Protein AF-A0A838G919-F1 (afdb_monomer)

pLDDT: mean 85.98, std 12.36, range [34.25, 96.44]

Foldseek 3Di:
DVCVLPDPVVVVCCVPPVVVHDDDDFDQDPQQVCLLVVNQDDDVLLVSCCVRCVVCVVVVAQEAEDPDPRCVSNLVVSCVNSDPRYYYDYCPVVVVVVVVVVCVVVVNDDDPPDDDDDAAEDQDDCVSVQVSVCSSVVHRYDYDYDHPVVVVVVPDD

Radius of gyration: 18.67 Å; Cα contacts (8 Å, |Δi|>4): 132; chains: 1; bounding box: 46×38×48 Å

Nearest PDB structures (foldseek):
  2gzm-assembly1_A  TM=9.037E-01  e=8.135E-08  Bacillus anthracis
  3ist-assembly1_A  TM=8.920E-01  e=3.962E-07  Listeria monocytogenes EGD-e
  1zuw-assembly1_A  TM=8.559E-01  e=1.496E-07  Bacillus subtilis
  2jfq-assembly1_B  TM=8.545E-01  e=9.875E-07  Staphylococcus aureus
  5hj7-assembly1_A  TM=8.703E-01  e=3.140E-06  Mycobacterium tuberculosis H37Rv

Structure (mmCIF, N/CA/C/O backbone):
data_AF-A0A838G919-F1
#
_entry.id   AF-A0A838G919-F1
#
loop_
_atom_site.group_PDB
_atom_site.id
_atom_site.type_symbol
_atom_site.label_atom_id
_atom_site.label_alt_id
_atom_site.label_comp_id
_atom_site.label_asym_id
_atom_site.label_entity_id
_atom_site.label_seq_id
_atom_site.pdbx_PDB_ins_code
_atom_site.Cartn_x
_atom_site.Cartn_y
_atom_site.Cartn_z
_atom_site.occupancy
_atom_site.B_iso_or_equiv
_atom_site.auth_seq_id
_atom_site.auth_comp_id
_atom_site.auth_asym_id
_atom_site.auth_atom_id
_atom_site.pdbx_PDB_model_num
ATOM 1 N N . THR A 1 1 ? -5.298 8.072 -2.317 1.00 63.34 1 THR A N 1
ATOM 2 C CA . THR A 1 1 ? -5.047 9.463 -2.754 1.00 63.34 1 THR A CA 1
ATOM 3 C C . THR A 1 1 ? -6.364 10.226 -2.867 1.00 63.34 1 THR A C 1
ATOM 5 O O . THR A 1 1 ? -7.391 9.589 -3.112 1.00 63.34 1 THR A O 1
ATOM 8 N N . PRO A 1 2 ? -6.364 11.567 -2.726 1.00 64.62 2 PRO A N 1
ATOM 9 C CA . PRO A 1 2 ? -7.575 12.393 -2.831 1.00 64.62 2 PRO A CA 1
ATOM 10 C C . PRO A 1 2 ? -8.356 12.190 -4.140 1.00 64.62 2 PRO A C 1
ATOM 12 O O . PRO A 1 2 ? -9.580 12.112 -4.131 1.00 64.62 2 PRO A O 1
ATOM 15 N N . ARG A 1 3 ? -7.645 12.004 -5.262 1.00 67.12 3 ARG A N 1
ATOM 16 C CA . ARG A 1 3 ? -8.243 11.765 -6.587 1.00 67.12 3 ARG A CA 1
ATOM 17 C C . ARG A 1 3 ? -9.054 10.465 -6.659 1.00 67.12 3 ARG A C 1
ATOM 19 O O . ARG A 1 3 ? -10.102 10.449 -7.290 1.00 67.12 3 ARG A O 1
ATOM 26 N N . THR A 1 4 ? -8.588 9.388 -6.023 1.00 68.12 4 THR A N 1
ATOM 27 C CA . THR A 1 4 ? -9.307 8.101 -6.009 1.00 68.12 4 THR A CA 1
ATOM 28 C C . THR A 1 4 ? -10.572 8.178 -5.161 1.00 68.12 4 THR A C 1
ATOM 30 O O . THR A 1 4 ? -11.614 7.693 -5.589 1.00 68.12 4 THR A O 1
ATOM 33 N N . VAL A 1 5 ? -10.497 8.819 -3.990 1.00 67.12 5 VAL A N 1
ATOM 34 C CA . VAL A 1 5 ? -11.638 8.958 -3.068 1.00 67.12 5 VAL A CA 1
ATOM 35 C C . VAL A 1 5 ? -12.739 9.836 -3.666 1.00 67.12 5 VAL A C 1
ATOM 37 O O . VAL A 1 5 ? -13.915 9.508 -3.558 1.00 67.12 5 VAL A O 1
ATOM 40 N N . ALA A 1 6 ? -12.366 10.911 -4.361 1.00 68.19 6 ALA A N 1
ATOM 41 C CA . ALA A 1 6 ? -13.318 11.787 -5.041 1.00 68.19 6 ALA A CA 1
ATOM 42 C C . ALA A 1 6 ? -13.864 11.210 -6.368 1.00 68.19 6 ALA A C 1
ATOM 44 O O . ALA A 1 6 ? -14.779 11.784 -6.961 1.00 68.19 6 ALA A O 1
ATOM 45 N N . GLY A 1 7 ? -13.298 10.103 -6.862 1.00 76.69 7 GLY A N 1
ATOM 46 C CA . GLY A 1 7 ? -13.563 9.586 -8.201 1.00 76.69 7 GLY A CA 1
ATOM 47 C C . GLY A 1 7 ? -14.923 8.901 -8.347 1.00 76.69 7 GLY A C 1
ATOM 48 O O . GLY A 1 7 ? -15.302 8.051 -7.542 1.00 76.69 7 GLY A O 1
ATOM 49 N N . GLU A 1 8 ? -15.623 9.193 -9.446 1.00 76.00 8 GLU A N 1
ATOM 50 C CA . GLU A 1 8 ? -16.926 8.590 -9.779 1.00 76.00 8 GLU A CA 1
ATOM 51 C C . GLU A 1 8 ? -16.876 7.062 -9.862 1.00 76.00 8 GLU A C 1
ATOM 53 O O . GLU A 1 8 ? -17.815 6.382 -9.463 1.00 76.00 8 GLU A O 1
ATOM 58 N N . ARG A 1 9 ? -15.744 6.507 -10.308 1.00 79.56 9 ARG A N 1
ATOM 59 C CA . ARG A 1 9 ? -15.545 5.058 -10.413 1.00 79.56 9 ARG A CA 1
ATOM 60 C C . ARG A 1 9 ? -15.615 4.347 -9.061 1.00 79.56 9 ARG A C 1
ATOM 62 O O . ARG A 1 9 ? -16.176 3.260 -8.991 1.00 79.56 9 ARG A O 1
ATOM 69 N N . LEU A 1 10 ? -15.027 4.926 -8.011 1.00 81.31 10 LEU A N 1
ATOM 70 C CA . LEU A 1 10 ? -15.078 4.325 -6.676 1.00 81.31 10 LEU A CA 1
ATOM 71 C C . LEU A 1 10 ? -16.504 4.383 -6.129 1.00 81.31 10 LEU A C 1
ATOM 73 O O . LEU A 1 10 ? -16.996 3.387 -5.610 1.00 81.31 10 LEU A O 1
ATOM 77 N N . ARG A 1 11 ? -17.172 5.526 -6.306 1.00 81.69 11 ARG A N 1
ATOM 78 C CA . ARG A 1 11 ? -18.565 5.707 -5.894 1.00 81.69 11 ARG A CA 1
ATOM 79 C C . ARG A 1 11 ? -19.482 4.680 -6.553 1.00 81.69 11 ARG A C 1
ATOM 81 O O . ARG A 1 11 ? -20.186 3.970 -5.849 1.00 81.69 11 ARG A O 1
ATOM 88 N N . TRP A 1 12 ? -19.372 4.521 -7.871 1.00 84.88 12 TRP A N 1
ATOM 89 C CA . TRP A 1 12 ? -20.135 3.526 -8.621 1.00 84.88 12 TRP A CA 1
ATOM 90 C C . TRP A 1 12 ? -19.891 2.094 -8.120 1.00 84.88 12 TRP A C 1
ATOM 92 O O . TRP A 1 12 ? -20.837 1.326 -7.975 1.00 84.88 12 TRP A O 1
ATOM 102 N N . LEU A 1 13 ? -18.640 1.727 -7.810 1.00 86.88 13 LEU A N 1
ATOM 103 C CA . LEU A 1 13 ? -18.324 0.402 -7.257 1.00 86.88 13 LEU A CA 1
ATOM 104 C C . LEU A 1 13 ? -18.980 0.174 -5.891 1.00 86.88 13 LEU A C 1
ATOM 106 O O . LEU A 1 13 ? -19.491 -0.916 -5.647 1.00 86.88 13 LEU A O 1
ATOM 110 N N . ILE A 1 14 ? -18.969 1.187 -5.021 1.00 87.06 14 ILE A N 1
ATOM 111 C CA . ILE A 1 14 ? -19.621 1.124 -3.707 1.00 87.06 14 ILE A CA 1
ATOM 112 C C . ILE A 1 14 ? -21.133 0.963 -3.895 1.00 87.06 14 ILE A C 1
ATOM 114 O O . ILE A 1 14 ? -21.712 0.020 -3.370 1.00 87.06 14 ILE A O 1
ATOM 118 N N . GLU A 1 15 ? -21.757 1.814 -4.707 1.00 87.12 15 GLU A N 1
ATOM 119 C CA . GLU A 1 15 ? -23.201 1.768 -4.976 1.00 87.12 15 GLU A CA 1
ATOM 120 C C . GLU A 1 15 ? -23.645 0.439 -5.606 1.00 87.12 15 GLU A C 1
ATOM 122 O O . GLU A 1 15 ? -24.733 -0.048 -5.319 1.00 87.12 15 GLU A O 1
ATOM 127 N N . THR A 1 16 ? -22.802 -0.170 -6.443 1.00 88.94 16 THR A N 1
ATOM 128 C CA . THR A 1 16 ? -23.145 -1.406 -7.165 1.00 88.94 16 THR A CA 1
ATOM 129 C C . THR A 1 16 ? -22.923 -2.670 -6.330 1.00 88.94 16 THR A C 1
ATOM 131 O O . THR A 1 16 ? -23.595 -3.676 -6.557 1.00 88.94 16 THR A O 1
ATOM 134 N N . HIS A 1 17 ? -21.961 -2.665 -5.400 1.00 88.94 17 HIS A N 1
ATOM 135 C CA . HIS A 1 17 ? -21.475 -3.900 -4.768 1.00 88.94 17 HIS A CA 1
ATOM 136 C C . HIS A 1 17 ? -21.452 -3.896 -3.237 1.00 88.94 17 HIS A C 1
ATOM 138 O O . HIS A 1 17 ? -21.203 -4.951 -2.656 1.00 88.94 17 HIS A O 1
ATOM 144 N N . ALA A 1 18 ? -21.690 -2.762 -2.576 1.00 87.56 18 ALA A N 1
ATOM 145 C CA . ALA A 1 18 ? -21.608 -2.642 -1.120 1.00 87.56 18 ALA A CA 1
ATOM 146 C C . ALA A 1 18 ? -22.987 -2.654 -0.435 1.00 87.56 18 ALA A C 1
ATOM 148 O O . ALA A 1 18 ? -23.158 -2.026 0.607 1.00 87.56 18 ALA A O 1
ATOM 149 N N . ASP A 1 19 ? -23.980 -3.344 -1.009 1.00 89.44 19 ASP A N 1
ATOM 150 C CA . ASP A 1 19 ? -25.300 -3.447 -0.382 1.00 89.44 19 ASP A CA 1
ATOM 151 C C . ASP A 1 19 ? -25.192 -4.079 1.016 1.00 89.44 19 ASP A C 1
ATOM 153 O O . ASP A 1 19 ? -24.506 -5.084 1.215 1.00 89.44 19 ASP A O 1
ATOM 157 N N . GLY A 1 20 ? -25.815 -3.437 2.005 1.00 89.06 20 GLY A N 1
ATOM 158 C CA . GLY A 1 20 ? -25.687 -3.797 3.420 1.00 89.06 20 GLY A CA 1
ATOM 159 C C . GLY A 1 20 ? -24.324 -3.500 4.071 1.00 89.06 20 GLY A C 1
ATOM 160 O O . GLY A 1 20 ? -24.146 -3.831 5.243 1.00 89.06 20 GLY A O 1
ATOM 161 N N . ILE A 1 21 ? -23.372 -2.869 3.371 1.00 92.50 21 ILE A N 1
ATOM 162 C CA . ILE A 1 21 ? -22.028 -2.550 3.881 1.00 92.50 21 ILE A CA 1
ATOM 163 C C . ILE A 1 21 ? -21.858 -1.033 4.002 1.00 92.50 21 ILE A C 1
ATOM 165 O O . ILE A 1 21 ? -22.048 -0.278 3.048 1.00 92.50 21 ILE A O 1
ATOM 169 N N . LYS A 1 22 ? -21.427 -0.562 5.177 1.00 91.88 22 LYS A N 1
ATOM 170 C CA . LYS A 1 22 ? -21.094 0.851 5.384 1.00 91.88 22 LYS A CA 1
ATOM 171 C C . LYS A 1 22 ? -19.645 1.114 4.983 1.00 91.88 22 LYS A C 1
ATOM 173 O O . LYS A 1 22 ? -18.718 0.683 5.660 1.00 91.88 22 LYS A O 1
ATOM 178 N N . VAL A 1 23 ? -19.446 1.855 3.896 1.00 92.88 23 VAL A N 1
ATOM 179 C CA . VAL A 1 23 ? -18.103 2.176 3.398 1.00 92.88 23 VAL A CA 1
ATOM 180 C C . VAL A 1 23 ? -17.653 3.546 3.896 1.00 92.88 23 VAL A C 1
ATOM 182 O O . VAL A 1 23 ? -18.280 4.565 3.608 1.00 92.88 23 VAL A O 1
ATOM 185 N N . HIS A 1 24 ? -16.527 3.570 4.606 1.00 91.50 24 HIS A N 1
ATOM 186 C CA . HIS A 1 24 ? -15.824 4.788 4.993 1.00 91.50 24 HIS A CA 1
ATOM 187 C C . HIS A 1 24 ? -14.629 5.011 4.063 1.00 91.50 24 HIS A C 1
ATOM 189 O O . HIS A 1 24 ? -13.800 4.123 3.874 1.00 91.50 24 HIS A O 1
ATOM 195 N N . THR A 1 25 ? -14.528 6.200 3.469 1.00 89.62 25 THR A N 1
ATOM 196 C CA . THR A 1 25 ? -13.413 6.548 2.580 1.00 89.62 25 THR A CA 1
ATOM 197 C C . THR A 1 25 ? -12.530 7.608 3.213 1.00 89.62 25 THR A C 1
ATOM 199 O O . THR A 1 25 ? -13.019 8.678 3.575 1.00 89.62 25 THR A O 1
ATOM 202 N N . VAL A 1 26 ? -11.223 7.353 3.266 1.00 88.06 26 VAL A N 1
ATOM 203 C CA . VAL A 1 26 ? -10.229 8.306 3.765 1.00 88.06 26 VAL A CA 1
ATOM 204 C C . VAL A 1 26 ? -9.201 8.626 2.682 1.00 88.06 26 VAL A C 1
ATOM 206 O O . VAL A 1 26 ? -8.626 7.743 2.039 1.00 88.06 26 VAL A O 1
ATOM 209 N N . ALA A 1 27 ? -8.969 9.916 2.451 1.00 85.56 27 ALA A N 1
ATOM 210 C CA . ALA A 1 27 ? -7.890 10.368 1.590 1.00 85.56 27 ALA A CA 1
ATOM 211 C C . ALA A 1 27 ? -6.592 10.422 2.403 1.00 85.56 27 ALA A C 1
ATOM 213 O O . ALA A 1 27 ? -6.344 11.378 3.129 1.00 85.56 27 ALA A O 1
ATOM 214 N N . ALA A 1 28 ? -5.761 9.389 2.271 1.00 80.75 28 ALA A N 1
ATOM 215 C CA . ALA A 1 28 ? -4.441 9.362 2.887 1.00 80.75 28 ALA A CA 1
ATOM 216 C C . ALA A 1 28 ? -3.460 10.282 2.136 1.00 80.75 28 ALA A C 1
ATOM 218 O O . ALA A 1 28 ? -3.051 9.981 1.008 1.00 80.75 28 ALA A O 1
ATOM 219 N N . THR A 1 29 ? -3.110 11.401 2.768 1.00 80.94 29 THR A N 1
ATOM 220 C CA . THR A 1 29 ? -2.076 12.355 2.333 1.00 80.94 29 THR A CA 1
ATOM 221 C C . THR A 1 29 ? -0.805 12.111 3.153 1.00 80.94 29 THR A C 1
ATOM 223 O O . THR A 1 29 ? -0.914 11.790 4.333 1.00 80.94 29 THR A O 1
ATOM 226 N N . GLY A 1 30 ? 0.387 12.225 2.559 1.00 84.75 30 GLY A N 1
ATOM 227 C CA . GLY A 1 30 ? 1.669 12.078 3.267 1.00 84.75 30 GLY A CA 1
ATOM 228 C C . GLY A 1 30 ? 2.213 10.645 3.354 1.00 84.75 30 GLY A C 1
ATOM 229 O O . GLY A 1 30 ? 3.412 10.448 3.522 1.00 84.75 30 GLY A O 1
ATOM 230 N N . LEU A 1 31 ? 1.363 9.618 3.219 1.00 91.19 31 LEU A N 1
ATOM 231 C CA . LEU A 1 31 ? 1.815 8.219 3.293 1.00 91.19 31 LEU A CA 1
ATOM 232 C C . LEU A 1 31 ? 2.622 7.767 2.071 1.00 91.19 31 LEU A C 1
ATOM 234 O O . LEU A 1 31 ? 3.395 6.820 2.176 1.00 91.19 31 LEU A O 1
ATOM 238 N N . VAL A 1 32 ? 2.417 8.390 0.907 1.00 91.69 32 VAL A N 1
ATOM 239 C CA . VAL A 1 32 ? 3.149 8.017 -0.315 1.00 91.69 32 VAL A CA 1
ATOM 240 C C . VAL A 1 32 ? 4.606 8.432 -0.171 1.00 91.69 32 VAL A C 1
ATOM 242 O O . VAL A 1 32 ? 5.499 7.621 -0.375 1.00 91.69 32 VAL A O 1
ATOM 245 N N . GLU A 1 33 ? 4.822 9.655 0.295 1.00 92.25 33 GLU A N 1
ATOM 246 C CA . GLU A 1 33 ? 6.124 10.273 0.503 1.00 92.25 33 GLU A CA 1
ATOM 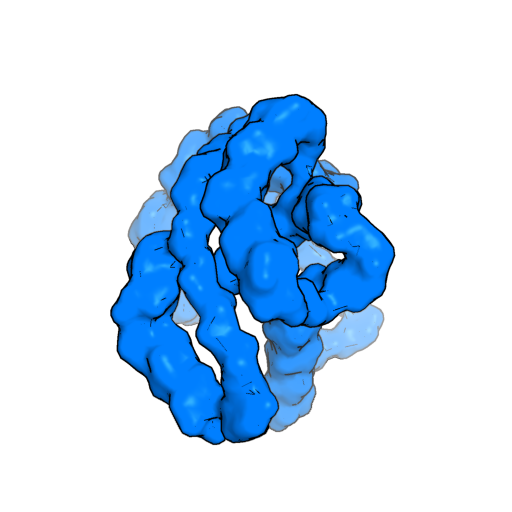247 C C . GLU A 1 33 ? 6.959 9.498 1.539 1.00 92.25 33 GLU A C 1
ATOM 249 O O . GLU A 1 33 ? 8.168 9.322 1.379 1.00 92.25 33 GLU A O 1
ATOM 254 N N . LEU A 1 34 ? 6.319 8.962 2.584 1.00 93.69 34 LEU A N 1
ATOM 255 C CA . LEU A 1 34 ? 6.982 8.077 3.549 1.00 93.69 34 LEU A CA 1
ATOM 256 C C . LEU A 1 34 ? 7.444 6.763 2.910 1.00 93.69 34 LEU A C 1
ATOM 258 O O . LEU A 1 34 ? 8.578 6.340 3.121 1.00 93.69 34 LEU A O 1
ATOM 262 N N . VAL A 1 35 ? 6.599 6.132 2.091 1.00 93.06 35 VAL A N 1
ATOM 263 C CA . VAL A 1 35 ? 6.962 4.886 1.398 1.00 93.06 35 VAL A CA 1
ATOM 264 C C . VAL A 1 35 ? 8.074 5.128 0.378 1.00 93.06 35 VAL A C 1
ATOM 266 O O . VAL A 1 35 ? 9.024 4.349 0.320 1.00 93.06 35 VAL A O 1
ATOM 269 N N . GLU A 1 36 ? 7.994 6.217 -0.384 1.00 89.94 36 GLU A N 1
ATOM 270 C CA . GLU A 1 36 ? 9.017 6.606 -1.362 1.00 89.94 36 GLU A CA 1
ATOM 271 C C . GLU A 1 36 ? 10.355 6.967 -0.699 1.00 89.94 36 GLU A C 1
ATOM 273 O O . GLU A 1 36 ? 11.406 6.736 -1.283 1.00 89.94 36 GLU A O 1
ATOM 278 N N . SER A 1 37 ? 10.345 7.452 0.546 1.00 90.00 37 SER A N 1
ATOM 279 C CA . SER A 1 37 ? 11.564 7.678 1.343 1.00 90.00 37 SER A CA 1
ATOM 280 C C . SER A 1 37 ? 12.033 6.446 2.130 1.00 90.00 37 SER A C 1
ATOM 282 O O . SER A 1 37 ? 13.022 6.515 2.859 1.00 90.00 37 SER A O 1
ATOM 284 N N . GLY A 1 38 ? 11.347 5.306 1.993 1.00 90.12 38 GLY A N 1
ATOM 285 C CA . GLY A 1 38 ? 11.679 4.059 2.689 1.00 90.12 38 GLY A CA 1
ATOM 286 C C . GLY A 1 38 ? 11.335 4.046 4.183 1.00 90.12 38 GLY A C 1
ATOM 287 O O . GLY A 1 38 ? 11.757 3.142 4.908 1.00 90.12 38 GLY A O 1
ATOM 288 N N . ILE A 1 39 ? 10.556 5.016 4.661 1.00 93.75 39 ILE A N 1
ATOM 289 C CA . ILE A 1 39 ? 10.105 5.110 6.051 1.00 93.75 39 ILE A CA 1
ATOM 290 C C . ILE A 1 39 ? 8.805 4.311 6.199 1.00 93.75 39 ILE A C 1
ATOM 292 O O . ILE A 1 39 ? 7.709 4.806 5.947 1.00 93.75 39 ILE A O 1
ATOM 296 N N . LEU A 1 40 ? 8.931 3.044 6.603 1.00 94.88 40 LEU A N 1
ATOM 297 C CA . LEU A 1 40 ? 7.799 2.103 6.651 1.00 94.88 40 LEU A CA 1
ATOM 298 C C . LEU A 1 40 ? 7.252 1.837 8.056 1.00 94.88 40 LEU A C 1
ATOM 300 O O . LEU A 1 40 ? 6.136 1.351 8.192 1.00 94.88 40 LEU A O 1
ATOM 304 N N . THR A 1 41 ? 8.020 2.150 9.102 1.00 95.31 41 THR A N 1
ATOM 305 C CA . THR A 1 41 ? 7.652 1.897 10.505 1.00 95.31 41 THR A CA 1
ATOM 306 C C . THR A 1 41 ? 8.151 3.016 11.421 1.00 95.31 41 THR A C 1
ATOM 308 O O . THR A 1 41 ? 8.996 3.815 11.021 1.00 95.31 41 THR A O 1
ATOM 311 N N . GLY A 1 42 ? 7.695 3.028 12.675 1.00 95.31 42 GLY A N 1
ATOM 312 C CA . GLY A 1 42 ? 8.194 3.929 13.717 1.00 95.31 42 GLY A CA 1
ATOM 313 C C . GLY A 1 42 ? 7.319 5.169 13.941 1.00 95.31 42 GLY A C 1
ATOM 314 O O . GLY A 1 42 ? 6.245 5.280 13.347 1.00 95.31 42 GLY A O 1
ATOM 315 N N . PRO A 1 43 ? 7.759 6.102 14.809 1.00 96.12 43 P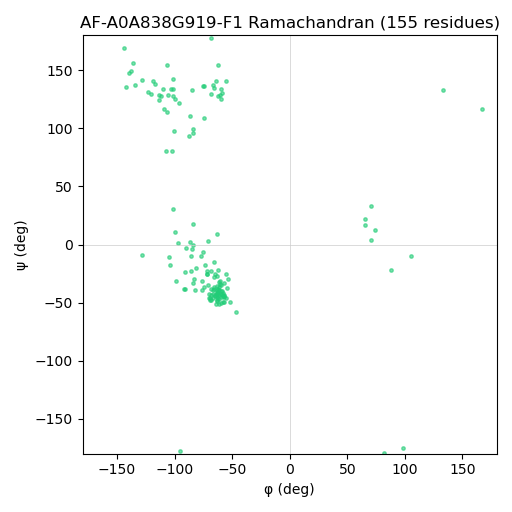RO A N 1
ATOM 316 C CA . PRO A 1 43 ? 6.923 7.205 15.292 1.00 96.12 43 PRO A CA 1
ATOM 317 C C . PRO A 1 43 ? 6.354 8.086 14.178 1.00 96.12 43 PRO A C 1
ATOM 319 O O . PRO A 1 43 ? 5.163 8.371 14.185 1.00 96.12 43 PRO A O 1
ATOM 322 N N . THR A 1 44 ? 7.165 8.434 13.175 1.00 95.69 44 THR A N 1
ATOM 323 C CA . THR A 1 44 ? 6.740 9.263 12.034 1.00 95.69 44 THR A CA 1
ATOM 324 C C . THR A 1 44 ? 5.591 8.630 11.244 1.00 95.69 44 THR A C 1
ATOM 326 O O . THR A 1 44 ? 4.656 9.321 10.836 1.00 95.69 44 THR A O 1
ATOM 329 N N . VAL A 1 45 ? 5.629 7.307 11.054 1.00 96.25 45 VAL A N 1
ATOM 330 C CA . VAL A 1 45 ? 4.542 6.568 10.397 1.00 96.25 45 VAL A CA 1
ATOM 331 C C . VAL A 1 45 ? 3.301 6.573 11.279 1.00 96.25 45 VAL A C 1
ATOM 333 O O . VAL A 1 45 ? 2.225 6.920 10.801 1.00 96.25 45 VAL A O 1
ATOM 336 N N . THR A 1 46 ? 3.442 6.261 12.569 1.00 95.50 46 THR A N 1
ATOM 337 C CA . THR A 1 46 ? 2.328 6.263 13.531 1.00 95.50 46 THR A CA 1
ATOM 338 C C . THR A 1 46 ? 1.631 7.624 13.600 1.00 95.50 46 THR A C 1
ATOM 340 O O . THR A 1 46 ? 0.405 7.695 13.545 1.00 95.50 46 THR A O 1
ATOM 343 N N . GLU A 1 47 ? 2.393 8.716 13.662 1.00 95.31 47 GLU A N 1
ATOM 344 C CA . GLU A 1 47 ? 1.865 10.084 13.682 1.00 95.31 47 GLU A CA 1
ATOM 345 C C . GLU A 1 47 ? 1.104 10.437 12.401 1.00 95.31 47 GLU A C 1
ATOM 347 O O . GLU A 1 47 ? 0.086 11.128 12.469 1.00 95.31 47 GLU A O 1
ATOM 352 N N . SER A 1 48 ? 1.565 9.929 11.255 1.00 95.06 48 SER A N 1
ATOM 353 C CA . SER A 1 48 ? 0.915 10.133 9.954 1.00 95.06 48 SER A CA 1
ATOM 354 C C . SER A 1 48 ? -0.338 9.270 9.780 1.00 95.06 48 SER A C 1
ATOM 356 O O . SER A 1 48 ? -1.287 9.685 9.116 1.00 95.06 48 SER A O 1
ATOM 358 N N . LEU A 1 49 ? -0.368 8.080 10.388 1.00 95.75 49 LEU A N 1
ATOM 359 C CA . LEU A 1 49 ? -1.530 7.189 10.386 1.00 95.75 49 LEU A CA 1
ATOM 360 C C . LEU A 1 49 ? -2.646 7.680 11.309 1.00 95.75 49 LEU A C 1
ATOM 362 O O . LEU A 1 49 ? -3.815 7.554 10.953 1.00 95.75 49 LEU A O 1
ATOM 366 N N . ARG A 1 50 ? -2.305 8.274 12.455 1.00 95.25 50 ARG A N 1
ATOM 367 C CA . ARG A 1 50 ? -3.259 8.726 13.477 1.00 95.25 50 ARG A CA 1
ATOM 368 C C . ARG A 1 50 ? -4.464 9.516 12.937 1.00 95.25 50 ARG A C 1
ATOM 370 O O . ARG A 1 50 ? -5.586 9.047 13.103 1.00 95.25 50 ARG A O 1
ATOM 377 N N . PRO A 1 51 ? -4.298 10.649 12.224 1.00 94.06 51 PRO A N 1
ATOM 378 C CA . PRO A 1 51 ? -5.444 11.413 11.716 1.00 94.06 51 PRO A CA 1
ATOM 379 C C . PRO A 1 51 ? -6.263 10.670 10.646 1.00 94.06 51 PRO A C 1
ATOM 381 O O . PRO A 1 51 ? -7.371 11.093 10.325 1.00 94.06 51 PRO A O 1
ATOM 384 N N . LEU A 1 52 ? -5.724 9.591 10.068 1.00 93.12 52 LEU A N 1
ATOM 385 C CA . LEU A 1 52 ? -6.396 8.778 9.056 1.00 93.12 52 LEU A CA 1
ATOM 386 C C . LEU A 1 52 ? -7.174 7.616 9.681 1.00 93.12 52 LEU A C 1
ATOM 388 O O . LEU A 1 52 ? -8.245 7.272 9.184 1.00 93.12 52 LEU A O 1
ATOM 392 N N . LEU A 1 53 ? -6.623 7.003 10.732 1.00 94.69 53 LEU A N 1
ATOM 393 C CA . LEU A 1 53 ? -7.134 5.773 11.333 1.00 94.69 53 LEU A CA 1
ATOM 394 C C . LEU A 1 53 ? -7.983 6.017 12.584 1.00 94.69 53 LEU A C 1
ATOM 396 O O . LEU A 1 53 ? -8.946 5.279 12.775 1.00 94.69 53 LEU A O 1
ATOM 400 N N . ASP A 1 54 ? -7.724 7.063 13.376 1.00 95.06 54 ASP A N 1
ATOM 401 C CA . ASP A 1 54 ? -8.545 7.375 14.559 1.00 95.06 54 ASP A CA 1
ATOM 402 C C . ASP A 1 54 ? -10.036 7.536 14.207 1.00 95.06 54 ASP A C 1
ATOM 404 O O . ASP A 1 54 ? -10.862 6.872 14.835 1.00 95.06 54 ASP A O 1
ATOM 408 N N . PRO A 1 55 ? -10.422 8.275 13.142 1.00 94.06 55 PRO A N 1
ATOM 409 C CA . PRO A 1 55 ? -11.831 8.378 12.762 1.00 94.06 55 PRO A CA 1
ATOM 410 C C . PRO A 1 55 ? -12.435 7.044 12.297 1.00 94.06 55 PRO A C 1
ATOM 412 O O . PRO A 1 55 ? -13.649 6.859 12.357 1.00 94.06 55 PRO A O 1
ATOM 415 N N . MET A 1 56 ? -11.612 6.115 11.795 1.00 93.88 56 MET A N 1
ATOM 416 C CA . MET A 1 56 ? -12.066 4.782 11.380 1.00 93.88 56 MET A CA 1
ATOM 417 C C . MET A 1 56 ? -12.319 3.892 12.600 1.00 93.88 56 MET A C 1
ATOM 419 O O . MET A 1 56 ? -13.310 3.164 12.628 1.00 93.88 56 MET A O 1
ATOM 423 N N . ILE A 1 57 ? -11.462 3.992 13.620 1.00 94.31 57 ILE A N 1
ATOM 424 C CA . ILE A 1 57 ? -11.641 3.310 14.908 1.00 94.31 57 ILE A CA 1
ATOM 425 C C . ILE A 1 57 ? -12.912 3.819 15.594 1.00 94.31 57 ILE A C 1
ATOM 427 O O . ILE A 1 57 ? -13.756 3.017 15.990 1.00 94.31 57 ILE A O 1
ATOM 431 N N . GLU A 1 58 ? -13.099 5.140 15.672 1.00 94.56 58 GLU A N 1
ATOM 432 C CA . GLU A 1 58 ? -14.306 5.757 16.242 1.00 94.56 58 GLU A CA 1
ATOM 433 C C . GLU A 1 58 ? -15.584 5.350 15.494 1.00 94.56 58 GLU A C 1
ATOM 435 O O . GLU A 1 58 ? -16.639 5.165 16.101 1.00 94.56 58 GLU A O 1
ATOM 440 N N . ALA A 1 59 ? -15.492 5.173 14.174 1.00 93.50 59 ALA A N 1
ATOM 441 C CA . ALA A 1 59 ? -16.596 4.702 13.346 1.00 93.50 59 ALA A CA 1
ATOM 442 C C . ALA A 1 59 ? -16.880 3.193 13.477 1.00 93.50 59 ALA A C 1
ATOM 444 O O . ALA A 1 59 ? -17.871 2.727 12.908 1.00 93.50 59 ALA A O 1
ATOM 445 N N . GLY A 1 60 ? -16.041 2.443 14.201 1.00 93.94 60 GLY A N 1
ATOM 446 C CA . GLY A 1 60 ? -16.170 0.997 14.369 1.00 93.94 60 GLY A CA 1
ATOM 447 C C . GLY A 1 60 ? -15.852 0.205 13.101 1.00 93.94 60 GLY A C 1
ATOM 448 O O . GLY A 1 60 ? -16.493 -0.812 12.852 1.00 93.94 60 GLY A O 1
ATOM 449 N N . VAL A 1 61 ? -14.911 0.681 12.276 1.00 94.81 61 VAL A N 1
ATOM 450 C CA . VAL A 1 61 ? -14.474 -0.036 11.068 1.00 94.81 61 VAL A CA 1
ATOM 451 C C . VAL A 1 61 ? -13.856 -1.380 11.447 1.00 94.81 61 VAL A C 1
ATOM 453 O O . VAL A 1 61 ? -12.926 -1.451 12.248 1.00 94.81 61 VAL A O 1
ATOM 456 N N . ASP A 1 62 ? -14.348 -2.438 10.815 1.00 94.62 62 ASP A N 1
ATOM 457 C CA . ASP A 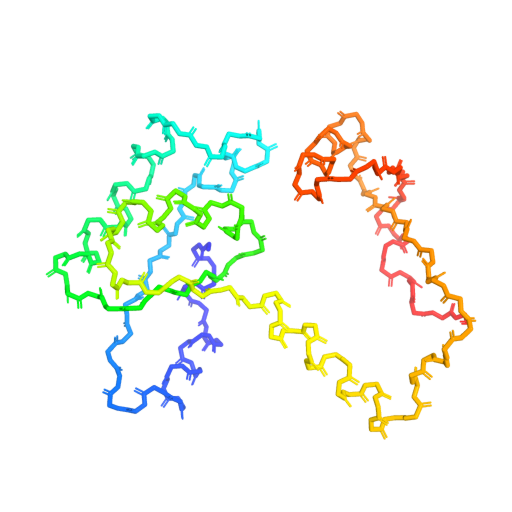1 62 ? -13.938 -3.823 11.034 1.00 94.62 62 ASP A CA 1
ATOM 458 C C . ASP A 1 62 ? -13.054 -4.377 9.906 1.00 94.62 62 ASP A C 1
ATOM 460 O O . ASP A 1 62 ? -12.442 -5.424 10.076 1.00 94.62 62 ASP A O 1
ATOM 464 N N . VAL A 1 63 ? -12.925 -3.679 8.772 1.00 94.81 63 VAL A N 1
ATOM 465 C CA . VAL A 1 63 ? -12.065 -4.067 7.641 1.00 94.81 63 VAL A CA 1
ATOM 466 C C . VAL A 1 63 ? -11.414 -2.835 7.011 1.00 94.81 63 VAL A C 1
ATOM 468 O O . VAL A 1 63 ? -12.089 -1.850 6.714 1.00 94.81 63 VAL A O 1
ATOM 471 N N . ILE A 1 64 ? -10.113 -2.905 6.710 1.00 94.75 64 ILE A N 1
ATOM 472 C CA . ILE A 1 64 ? -9.403 -1.868 5.944 1.00 94.75 64 ILE A CA 1
ATOM 473 C C . ILE A 1 64 ? -9.025 -2.385 4.560 1.00 94.75 64 ILE A C 1
ATOM 475 O O . ILE A 1 64 ? -8.440 -3.456 4.417 1.00 94.75 64 ILE A O 1
ATOM 479 N N . VAL A 1 65 ? -9.278 -1.571 3.534 1.00 92.50 65 VAL A N 1
ATOM 480 C CA . VAL A 1 65 ? -8.844 -1.833 2.156 1.00 92.50 65 VAL A CA 1
ATOM 481 C C . VAL A 1 65 ? -7.811 -0.795 1.718 1.00 92.50 65 VAL A C 1
ATOM 483 O O . VAL A 1 65 ? -8.060 0.411 1.731 1.00 92.50 65 VAL A O 1
ATOM 486 N N . LEU A 1 66 ? -6.646 -1.265 1.279 1.00 92.44 66 LEU A N 1
ATOM 487 C CA . LEU A 1 66 ? -5.535 -0.436 0.823 1.00 92.44 66 LEU A CA 1
ATOM 488 C C . LEU A 1 66 ? -5.716 -0.050 -0.653 1.00 92.44 66 LEU A C 1
ATOM 490 O O . LEU A 1 66 ? -5.356 -0.790 -1.565 1.00 92.44 66 LEU A O 1
ATOM 494 N N . GLY A 1 67 ? -6.272 1.139 -0.891 1.00 87.19 67 GLY A N 1
ATOM 495 C CA . GLY A 1 67 ? -6.620 1.637 -2.232 1.00 87.19 67 GLY A CA 1
ATOM 496 C C . GLY A 1 67 ? -5.493 2.309 -3.035 1.00 87.19 67 GLY A C 1
ATOM 497 O O . GLY A 1 67 ? -5.782 3.066 -3.963 1.00 87.19 67 GLY A O 1
ATOM 498 N N . CYS A 1 68 ? -4.222 2.118 -2.678 1.00 87.06 68 CYS A N 1
ATOM 499 C CA . CYS A 1 68 ? -3.069 2.683 -3.392 1.00 87.06 68 CYS A CA 1
ATOM 500 C C . CYS A 1 68 ? -1.948 1.648 -3.471 1.00 87.06 68 CYS A C 1
ATOM 502 O O . CYS A 1 68 ? -1.769 0.876 -2.538 1.00 87.06 68 CYS A O 1
ATOM 504 N N . THR A 1 69 ? -1.158 1.669 -4.544 1.00 88.31 69 THR A N 1
ATOM 505 C CA . THR A 1 69 ? -0.025 0.754 -4.761 1.00 88.31 69 THR A CA 1
ATOM 506 C C . THR A 1 69 ? 1.087 0.876 -3.715 1.00 88.31 69 THR A C 1
ATOM 508 O O . THR A 1 69 ? 1.831 -0.078 -3.533 1.00 88.31 69 THR A O 1
ATOM 511 N N . HIS A 1 70 ? 1.190 2.009 -3.012 1.00 89.94 70 HIS A N 1
ATOM 512 C CA . HIS A 1 70 ? 2.201 2.245 -1.971 1.00 89.94 70 HIS A CA 1
ATOM 513 C C . HIS A 1 70 ? 1.803 1.686 -0.600 1.00 89.94 70 HIS A C 1
ATOM 515 O O . HIS A 1 70 ? 2.645 1.251 0.177 1.00 89.94 70 HIS A O 1
ATOM 521 N N . TYR A 1 71 ? 0.512 1.683 -0.275 1.00 91.69 71 TYR A N 1
ATOM 522 C CA . TYR A 1 71 ? 0.067 1.371 1.084 1.00 91.69 71 TYR A CA 1
ATOM 523 C C . TYR A 1 71 ? 0.271 -0.091 1.526 1.00 91.69 71 TYR A C 1
ATOM 525 O O . TYR A 1 71 ? 0.383 -0.289 2.736 1.00 91.69 71 TYR A O 1
ATOM 533 N N . PRO A 1 72 ? 0.392 -1.110 0.642 1.00 91.62 72 PRO A N 1
ATOM 534 C CA . PRO A 1 72 ? 0.766 -2.462 1.060 1.00 91.62 72 PRO A CA 1
ATOM 535 C C . PRO A 1 72 ? 2.060 -2.519 1.877 1.00 91.62 72 PRO A C 1
ATOM 537 O O . PRO A 1 72 ? 2.171 -3.352 2.771 1.00 91.62 72 PRO A O 1
ATOM 540 N N . PHE A 1 73 ? 3.005 -1.603 1.646 1.00 92.25 73 PHE A N 1
ATOM 541 C CA . PHE A 1 73 ? 4.263 -1.542 2.399 1.00 92.25 73 PHE A CA 1
ATOM 542 C C . PHE A 1 73 ? 4.101 -1.008 3.828 1.00 92.25 73 PHE A C 1
ATOM 544 O O . PHE A 1 73 ? 4.954 -1.255 4.673 1.00 92.25 73 PHE A O 1
ATOM 551 N N . LEU A 1 74 ? 2.984 -0.335 4.119 1.00 94.44 74 LEU A N 1
ATOM 552 C CA . LEU A 1 74 ? 2.608 0.122 5.461 1.00 94.44 74 LEU A CA 1
ATOM 553 C C . LEU A 1 74 ? 1.643 -0.844 6.158 1.00 94.44 74 LEU A C 1
ATOM 555 O O . LEU A 1 74 ? 1.216 -0.570 7.279 1.00 94.44 74 LEU A O 1
ATOM 559 N N . LYS A 1 75 ? 1.285 -1.969 5.520 1.00 94.25 75 LYS A N 1
ATOM 560 C CA . LYS A 1 75 ? 0.277 -2.910 6.024 1.00 94.25 75 LYS A CA 1
ATOM 561 C C . LYS A 1 75 ? 0.547 -3.330 7.467 1.00 94.25 75 LYS A C 1
ATOM 563 O O . LYS A 1 75 ? -0.345 -3.202 8.292 1.00 94.25 75 LYS A O 1
ATOM 568 N N . ALA A 1 76 ? 1.776 -3.737 7.782 1.00 93.75 76 ALA A N 1
ATOM 569 C CA . ALA A 1 76 ? 2.137 -4.163 9.133 1.00 93.75 76 ALA A CA 1
ATOM 570 C C . ALA A 1 76 ? 1.976 -3.035 10.172 1.00 93.75 76 ALA A C 1
ATOM 572 O O . ALA A 1 76 ? 1.511 -3.273 11.286 1.00 93.75 76 ALA A O 1
ATOM 573 N N . SER A 1 77 ? 2.319 -1.791 9.816 1.00 96.00 77 SER A N 1
ATOM 574 C CA . SER A 1 77 ? 2.112 -0.632 10.694 1.00 96.00 77 SER A CA 1
ATOM 575 C C . SER A 1 77 ? 0.636 -0.300 10.880 1.00 96.00 77 SER A C 1
ATOM 577 O O . SER A 1 77 ? 0.233 0.015 11.994 1.00 96.00 77 SER A O 1
ATOM 579 N N . ILE A 1 78 ? -0.175 -0.422 9.828 1.00 95.81 78 ILE A N 1
ATOM 580 C CA . ILE A 1 78 ? -1.629 -0.228 9.897 1.00 95.81 78 ILE A CA 1
ATOM 581 C C . ILE A 1 78 ? -2.278 -1.321 10.756 1.00 95.81 78 ILE A C 1
ATOM 583 O O . ILE A 1 78 ? -3.074 -1.000 11.631 1.00 95.81 78 ILE A O 1
ATOM 587 N N . GLU A 1 79 ? -1.911 -2.590 10.564 1.00 95.50 79 GLU A N 1
ATOM 588 C CA . GLU A 1 79 ? -2.389 -3.716 11.382 1.00 95.50 79 GLU A CA 1
ATOM 589 C C . GLU A 1 79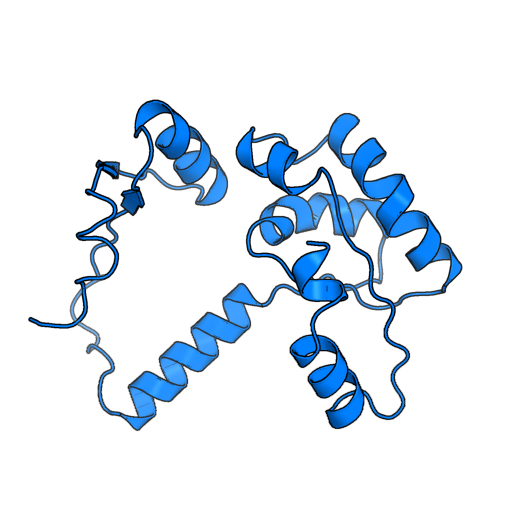 ? -2.028 -3.519 12.858 1.00 95.50 79 GLU A C 1
ATOM 591 O O . GLU A 1 79 ? -2.867 -3.695 13.738 1.00 95.50 79 GLU A O 1
ATOM 596 N N . THR A 1 80 ? -0.796 -3.082 13.133 1.00 95.06 80 THR A N 1
ATOM 597 C CA . THR A 1 80 ? -0.354 -2.771 14.499 1.00 95.06 80 THR A CA 1
ATOM 598 C C . THR A 1 80 ? -1.162 -1.621 15.102 1.00 95.06 80 THR A C 1
ATOM 600 O O . THR A 1 80 ? -1.519 -1.682 16.275 1.00 95.06 80 THR A O 1
ATOM 603 N N . TYR A 1 81 ? -1.463 -0.587 14.311 1.00 95.75 81 TYR A N 1
ATOM 604 C CA . TYR A 1 81 ? -2.212 0.586 14.763 1.00 95.75 81 TYR A CA 1
ATOM 605 C C . TYR A 1 81 ? -3.680 0.267 15.067 1.00 95.75 81 TYR A C 1
ATOM 607 O O . TYR A 1 81 ? -4.198 0.677 16.101 1.00 95.75 81 TYR A O 1
ATOM 615 N N . MET A 1 82 ? -4.349 -0.472 14.177 1.00 94.88 82 MET A N 1
ATOM 616 C CA . MET A 1 82 ? -5.759 -0.846 14.341 1.00 94.88 82 MET A CA 1
ATOM 617 C C . MET A 1 82 ? -5.973 -1.889 15.438 1.00 94.88 82 MET A C 1
ATOM 619 O O . MET A 1 82 ? -7.070 -1.996 15.985 1.00 94.88 82 MET A O 1
ATOM 623 N N . GLY A 1 83 ? -4.931 -2.655 15.758 1.00 90.94 83 GLY A N 1
ATOM 624 C CA . GLY A 1 83 ? -4.996 -3.728 16.732 1.00 90.94 83 GLY A CA 1
ATOM 625 C C . GLY A 1 83 ? -5.564 -5.032 16.156 1.00 90.94 83 GLY A C 1
ATOM 626 O O . GLY A 1 83 ? -5.873 -5.146 14.965 1.00 90.94 83 GLY A O 1
ATOM 627 N N . PRO A 1 84 ? -5.663 -6.072 16.999 1.00 87.25 84 PRO A N 1
ATOM 628 C CA . PRO A 1 84 ? -6.113 -7.387 16.568 1.00 87.25 84 PRO A CA 1
ATOM 629 C C . PRO A 1 84 ? -7.587 -7.355 16.145 1.00 87.25 84 PRO A C 1
ATOM 631 O O . PRO A 1 84 ? -8.429 -6.792 16.837 1.00 87.25 84 PRO A O 1
ATOM 634 N N . GLY A 1 85 ? -7.907 -8.032 15.041 1.00 85.38 85 GLY A N 1
ATOM 635 C CA . GLY A 1 85 ? -9.289 -8.253 14.598 1.00 85.38 85 GLY A CA 1
ATOM 636 C C . GLY A 1 85 ? -9.746 -7.406 13.411 1.00 85.38 85 GLY A C 1
ATOM 637 O O . GLY A 1 85 ? -10.781 -7.732 12.841 1.00 85.38 85 GLY A O 1
ATOM 638 N N . VAL A 1 86 ? -8.968 -6.406 12.984 1.00 94.25 86 VAL A N 1
ATOM 639 C CA . VAL A 1 86 ? -9.253 -5.621 11.771 1.00 94.25 86 VAL A CA 1
ATOM 640 C C . VAL A 1 86 ? -8.377 -6.117 10.612 1.00 94.25 86 VAL A C 1
ATOM 642 O O . VAL A 1 86 ? -7.208 -5.733 10.521 1.00 94.25 86 VAL A O 1
ATOM 645 N N . PRO A 1 87 ? -8.873 -6.990 9.714 1.00 93.06 87 PRO A N 1
ATOM 646 C CA . PRO A 1 87 ? -8.132 -7.397 8.527 1.00 93.06 87 PRO A CA 1
ATOM 647 C C . PRO A 1 87 ? -7.785 -6.206 7.626 1.00 93.06 87 PRO A C 1
ATOM 649 O O . PRO A 1 87 ? -8.642 -5.394 7.269 1.00 93.06 87 PRO A O 1
ATOM 652 N N . VAL A 1 88 ? -6.525 -6.164 7.190 1.00 94.62 88 VAL A N 1
ATOM 653 C CA . VAL A 1 88 ? -6.022 -5.191 6.215 1.00 94.62 88 VAL A CA 1
ATOM 654 C C . VAL A 1 88 ? -5.797 -5.885 4.869 1.00 94.62 88 VAL A C 1
ATOM 656 O O . VAL A 1 88 ? -4.946 -6.769 4.718 1.00 94.62 88 VAL A O 1
ATOM 659 N N . ILE A 1 89 ? -6.583 -5.487 3.873 1.00 91.69 89 ILE A N 1
ATOM 660 C CA . ILE A 1 89 ? -6.652 -6.114 2.552 1.00 91.69 89 ILE A CA 1
ATOM 661 C C . ILE A 1 89 ? -5.940 -5.233 1.523 1.00 91.69 89 ILE A C 1
ATOM 663 O O . ILE A 1 89 ? -6.259 -4.054 1.378 1.00 91.69 89 ILE A O 1
ATOM 667 N N . ASP A 1 90 ? -5.020 -5.815 0.753 1.00 88.75 90 ASP A N 1
ATOM 668 C CA . ASP A 1 90 ? -4.449 -5.200 -0.445 1.00 88.75 90 ASP A CA 1
ATOM 669 C C . ASP A 1 90 ? -4.983 -5.854 -1.729 1.00 88.75 90 ASP A C 1
ATOM 671 O O . ASP A 1 90 ? -5.396 -7.016 -1.750 1.00 88.75 90 ASP A O 1
ATOM 675 N N . SER A 1 91 ? -4.971 -5.103 -2.831 1.00 84.75 91 SER A N 1
ATOM 676 C CA . SER A 1 91 ? -5.445 -5.595 -4.128 1.00 84.75 91 SER A CA 1
ATOM 677 C C . SER A 1 91 ? -4.387 -6.356 -4.932 1.00 84.75 91 SER A C 1
ATOM 679 O O . SER A 1 91 ? -4.728 -6.933 -5.964 1.00 84.75 91 SER A O 1
ATOM 681 N N . GLY A 1 92 ? -3.114 -6.357 -4.523 1.00 86.00 92 GLY A N 1
ATOM 682 C CA . GLY A 1 92 ? -2.001 -6.855 -5.336 1.00 86.00 92 GLY A CA 1
ATOM 683 C C . GLY A 1 92 ? -2.144 -8.338 -5.666 1.00 86.00 92 GLY A C 1
ATOM 684 O O . GLY A 1 92 ? -2.138 -8.730 -6.837 1.00 86.00 92 GLY A O 1
ATOM 685 N N . LEU A 1 93 ? -2.382 -9.163 -4.645 1.00 83.94 93 LEU A N 1
ATOM 686 C CA . LEU A 1 93 ? -2.577 -10.603 -4.833 1.00 83.94 93 LEU A CA 1
ATOM 687 C C . LEU A 1 93 ? -3.856 -10.922 -5.624 1.00 83.94 93 LEU A C 1
ATOM 689 O O . LEU A 1 93 ? -3.864 -11.831 -6.460 1.00 83.94 93 LEU A O 1
ATOM 693 N N . ALA A 1 94 ? -4.935 -10.173 -5.388 1.00 85.75 94 ALA A N 1
ATOM 694 C CA . ALA A 1 94 ? -6.189 -10.342 -6.121 1.00 85.75 94 ALA A CA 1
ATOM 695 C C . ALA A 1 94 ? -6.005 -10.042 -7.619 1.00 85.75 94 ALA A C 1
ATOM 697 O O . ALA A 1 94 ? -6.466 -10.813 -8.467 1.00 85.75 94 ALA A O 1
ATOM 698 N N . ILE A 1 95 ? -5.262 -8.979 -7.944 1.00 89.38 95 ILE A N 1
ATOM 699 C CA . ILE A 1 95 ? -4.900 -8.623 -9.319 1.00 89.38 95 ILE A CA 1
ATOM 700 C C . ILE A 1 95 ? -4.042 -9.726 -9.944 1.00 89.38 95 ILE A C 1
ATOM 702 O O . ILE A 1 95 ? -4.376 -10.193 -11.031 1.00 89.38 95 ILE A O 1
ATOM 706 N N . ALA A 1 96 ? -3.008 -10.221 -9.256 1.00 89.50 96 ALA A N 1
ATOM 707 C CA . ALA A 1 96 ? -2.158 -11.300 -9.770 1.00 89.50 96 ALA A CA 1
ATOM 708 C C . ALA A 1 96 ? -2.961 -12.575 -10.101 1.00 89.50 96 ALA A C 1
ATOM 710 O O . ALA A 1 96 ? -2.813 -13.158 -11.180 1.00 89.50 96 ALA A O 1
ATOM 711 N N . ARG A 1 97 ? -3.879 -12.975 -9.209 1.00 90.19 97 ARG A N 1
ATOM 712 C CA . ARG A 1 97 ? -4.790 -14.112 -9.437 1.00 90.19 97 ARG A CA 1
ATOM 713 C C . ARG A 1 97 ? -5.696 -13.881 -10.646 1.00 90.19 97 ARG A C 1
ATOM 715 O O . ARG A 1 97 ? -5.866 -14.792 -11.461 1.00 90.19 97 ARG A O 1
ATOM 722 N N . ARG A 1 98 ? -6.253 -12.673 -10.793 1.00 93.25 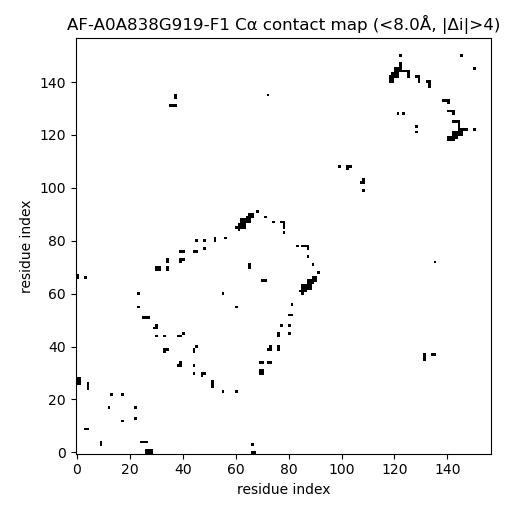98 ARG A N 1
ATOM 723 C CA . ARG A 1 98 ? -7.101 -12.317 -11.939 1.00 93.25 98 ARG A CA 1
ATOM 724 C C . ARG A 1 98 ? -6.317 -12.334 -13.248 1.00 93.25 98 ARG A C 1
ATOM 726 O O . ARG A 1 98 ? -6.819 -12.892 -14.221 1.00 93.25 98 ARG A O 1
ATOM 733 N N . THR A 1 99 ? -5.099 -11.796 -13.266 1.00 94.00 99 THR A N 1
ATOM 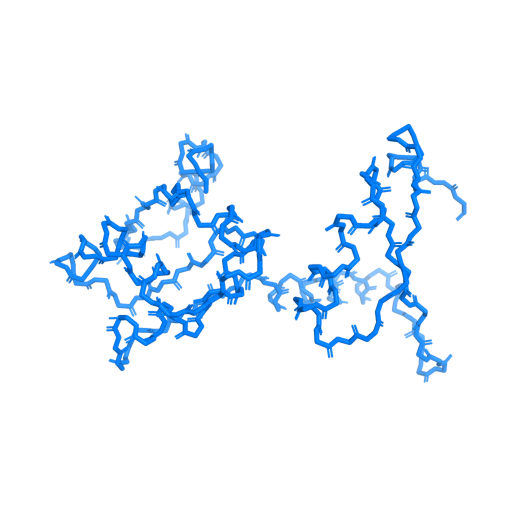734 C CA . THR A 1 99 ? -4.211 -11.827 -14.436 1.00 94.00 99 THR A CA 1
ATOM 735 C C . THR A 1 99 ? -3.952 -13.261 -14.886 1.00 94.00 99 THR A C 1
ATOM 737 O O . THR A 1 99 ? -4.184 -13.580 -16.050 1.00 94.00 99 THR A O 1
ATOM 740 N N . ARG A 1 100 ? -3.583 -14.164 -13.964 1.00 92.81 100 ARG A N 1
ATOM 741 C CA . ARG A 1 100 ? -3.396 -15.592 -14.281 1.00 92.81 100 ARG A CA 1
ATOM 742 C C . ARG A 1 100 ? -4.657 -16.220 -14.875 1.00 92.81 100 ARG A C 1
ATOM 744 O O . ARG A 1 100 ? -4.569 -16.962 -15.847 1.00 92.81 100 ARG A O 1
ATOM 751 N N . HIS A 1 101 ? -5.822 -15.939 -14.296 1.00 93.88 101 HIS A N 1
ATOM 752 C CA . HIS A 1 101 ? -7.088 -16.475 -14.794 1.00 93.88 101 HIS A CA 1
ATOM 753 C C . HIS A 1 101 ? -7.384 -16.011 -16.228 1.00 93.88 101 HIS A C 1
ATOM 755 O O . HIS A 1 101 ? -7.705 -16.838 -17.077 1.00 93.88 101 HIS A O 1
ATOM 761 N N . VAL A 1 102 ? -7.221 -14.715 -16.515 1.00 96.44 102 VAL A N 1
ATOM 762 C CA . VAL A 1 102 ? -7.433 -14.158 -17.862 1.00 96.44 102 VAL A CA 1
ATOM 763 C C . VAL A 1 102 ? -6.448 -14.752 -18.874 1.00 96.44 102 VAL A C 1
ATOM 765 O O . VAL A 1 102 ? -6.869 -15.148 -19.957 1.00 96.44 102 VAL A O 1
ATOM 768 N N . LEU A 1 103 ? -5.166 -14.886 -18.514 1.00 94.31 103 LEU A N 1
ATOM 769 C CA . LEU A 1 103 ? -4.166 -15.540 -19.368 1.00 94.31 103 LEU A CA 1
ATOM 770 C C . LEU A 1 103 ? -4.514 -17.010 -19.642 1.00 94.31 103 LEU A C 1
ATOM 772 O O . LEU A 1 103 ? -4.352 -17.473 -20.766 1.00 94.31 103 LEU A O 1
ATOM 776 N N . GLY A 1 104 ? -5.031 -17.727 -18.640 1.00 94.19 104 GLY A N 1
ATOM 777 C CA . GLY A 1 104 ? -5.488 -19.110 -18.788 1.00 94.19 104 GLY A CA 1
ATOM 778 C C . GLY A 1 104 ? -6.652 -19.254 -19.762 1.00 94.19 104 GLY A C 1
ATOM 779 O O . GLY A 1 104 ? -6.603 -20.112 -20.638 1.00 94.19 104 GLY A O 1
ATOM 780 N N . LEU A 1 105 ? -7.659 -18.379 -19.665 1.00 95.12 105 LEU A N 1
ATOM 781 C CA . LEU A 1 105 ? -8.783 -18.358 -20.610 1.00 95.12 105 LEU A CA 1
ATOM 782 C C . LEU A 1 105 ? -8.336 -18.068 -22.049 1.00 95.12 105 LEU A C 1
ATOM 784 O O . LEU A 1 105 ? -8.941 -18.572 -22.989 1.00 95.12 105 LEU A O 1
ATOM 788 N N . ALA A 1 106 ? -7.281 -17.271 -22.217 1.00 95.44 106 ALA A N 1
ATOM 789 C CA . ALA A 1 106 ? -6.720 -16.937 -23.521 1.00 95.44 106 ALA A CA 1
ATOM 790 C C . ALA A 1 106 ? -5.709 -17.975 -24.050 1.00 95.44 106 ALA A C 1
ATOM 792 O O . ALA A 1 106 ? -5.194 -17.799 -25.151 1.00 95.44 106 ALA A O 1
ATOM 793 N N . GLY A 1 107 ? -5.378 -19.021 -23.281 1.00 94.00 107 GLY A N 1
ATOM 794 C CA . GLY A 1 107 ? -4.328 -19.977 -23.652 1.00 94.00 107 GLY A CA 1
ATOM 795 C C . GLY A 1 107 ? -2.918 -19.368 -23.698 1.00 94.00 107 GLY A C 1
ATOM 796 O O . GLY A 1 107 ? -2.045 -19.903 -24.371 1.00 94.00 107 GLY A O 1
ATOM 797 N N . LEU A 1 108 ? -2.692 -18.252 -22.996 1.00 92.88 108 LEU A N 1
ATOM 798 C CA . LEU A 1 108 ? -1.434 -17.486 -22.984 1.00 92.88 108 LEU A CA 1
ATOM 799 C C . LEU A 1 108 ? -0.555 -17.786 -21.761 1.00 92.88 108 LEU A C 1
ATOM 801 O O . LEU A 1 108 ? 0.396 -17.056 -21.480 1.00 92.88 108 LEU A O 1
ATOM 805 N N . LEU A 1 109 ? -0.887 -18.816 -20.982 1.00 90.00 109 LEU A N 1
ATOM 806 C CA . LEU A 1 109 ? -0.029 -19.237 -19.881 1.00 90.00 109 LEU A CA 1
ATOM 807 C C . LEU A 1 109 ? 1.260 -19.833 -20.446 1.00 90.00 109 LEU A C 1
ATOM 809 O O . LEU A 1 109 ? 1.230 -20.722 -21.294 1.00 90.00 109 LEU A O 1
ATOM 813 N N . THR A 1 110 ? 2.393 -19.354 -19.946 1.00 84.06 110 THR A N 1
ATOM 814 C CA . THR A 1 110 ? 3.686 -19.992 -20.189 1.00 84.06 110 THR A CA 1
ATOM 815 C C . THR A 1 110 ? 3.685 -21.387 -19.560 1.00 84.06 110 THR A C 1
ATOM 817 O O . THR A 1 110 ? 3.143 -21.563 -18.467 1.00 84.06 110 THR A O 1
ATOM 820 N N . GLY A 1 111 ? 4.281 -22.375 -20.235 1.00 77.62 111 GLY A N 1
ATOM 821 C CA . GLY A 1 111 ? 4.454 -23.725 -19.683 1.00 77.62 111 GLY A CA 1
ATOM 822 C C . GLY A 1 111 ? 5.456 -23.779 -18.520 1.00 77.62 111 GLY A C 1
ATOM 823 O O . GLY A 1 111 ? 6.101 -22.784 -18.197 1.00 77.62 111 GLY A O 1
ATOM 824 N N . ASP A 1 112 ? 5.630 -24.964 -17.928 1.00 72.62 112 ASP A N 1
ATOM 825 C CA . ASP A 1 112 ? 6.436 -25.195 -16.710 1.00 72.62 112 ASP A CA 1
ATOM 826 C C . ASP A 1 112 ? 7.967 -25.064 -16.895 1.00 72.62 112 ASP A C 1
ATOM 828 O O . ASP A 1 112 ? 8.740 -25.279 -15.961 1.00 72.62 112 ASP A O 1
ATOM 832 N N . CYS A 1 113 ? 8.444 -24.704 -18.088 1.00 60.31 113 CYS A N 1
ATOM 833 C CA . CYS A 1 113 ? 9.867 -24.688 -18.423 1.00 60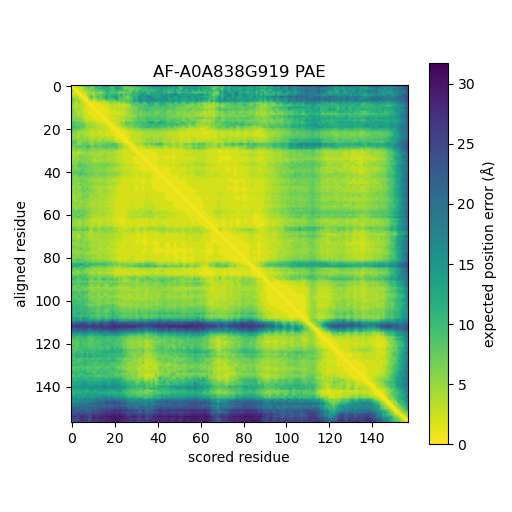.31 113 CYS A CA 1
ATOM 834 C C . CYS A 1 113 ? 10.419 -23.262 -18.536 1.00 60.31 113 CYS A C 1
ATOM 836 O O . CYS A 1 113 ? 10.592 -22.751 -19.637 1.00 60.31 113 CYS A O 1
ATOM 838 N N . ALA A 1 114 ? 10.710 -22.671 -17.372 1.00 65.44 114 ALA A N 1
ATOM 839 C CA . ALA A 1 114 ? 11.687 -21.608 -17.071 1.00 65.44 114 ALA A CA 1
ATOM 840 C C . ALA A 1 114 ? 11.075 -20.496 -16.208 1.00 65.44 114 ALA A C 1
ATOM 842 O O . ALA A 1 114 ? 10.006 -19.964 -16.500 1.00 65.44 114 ALA A O 1
ATOM 843 N N . ALA A 1 115 ? 11.795 -20.106 -15.153 1.00 72.75 115 ALA A N 1
ATOM 844 C CA . ALA A 1 115 ? 11.493 -18.881 -14.429 1.00 72.75 115 ALA A CA 1
ATOM 845 C C . ALA A 1 115 ? 11.611 -17.690 -15.395 1.00 72.75 115 ALA A C 1
ATOM 847 O O . ALA A 1 115 ? 12.617 -17.549 -16.092 1.00 72.75 115 ALA A O 1
ATOM 848 N N . GLY A 1 116 ? 10.580 -16.845 -15.453 1.00 78.31 116 GLY A N 1
ATOM 849 C CA . GLY A 1 116 ? 10.629 -15.615 -16.239 1.00 78.31 116 GLY A CA 1
ATOM 850 C C . GLY A 1 116 ? 11.725 -14.669 -15.737 1.00 78.31 116 GLY A C 1
ATOM 851 O O . GLY A 1 116 ? 12.098 -14.694 -14.565 1.00 78.31 116 GLY A O 1
ATOM 852 N N . SER A 1 117 ? 12.236 -13.805 -16.615 1.00 81.75 117 SER A N 1
ATOM 853 C CA . SER A 1 117 ? 13.157 -12.736 -16.215 1.00 81.75 117 SER A CA 1
ATOM 854 C C . SER A 1 117 ? 12.381 -11.513 -15.728 1.00 81.75 117 SER A C 1
ATOM 856 O O . SER A 1 117 ? 11.479 -11.050 -16.430 1.00 81.75 117 SER A O 1
ATOM 858 N N . LEU A 1 118 ? 12.775 -10.940 -14.593 1.00 84.19 118 LEU A N 1
ATOM 859 C CA . LEU A 1 118 ? 12.232 -9.680 -14.091 1.00 84.19 118 LEU A CA 1
ATOM 860 C C . LEU A 1 118 ? 13.185 -8.530 -14.439 1.00 84.19 118 LEU A C 1
ATOM 862 O O . LEU A 1 118 ? 14.367 -8.583 -14.106 1.00 84.19 118 LEU A O 1
ATOM 866 N N . ARG A 1 119 ? 12.677 -7.497 -15.117 1.00 87.06 119 ARG A N 1
ATOM 867 C CA . ARG A 1 119 ? 13.420 -6.268 -15.431 1.00 87.06 119 ARG A CA 1
ATOM 868 C C . ARG A 1 119 ? 12.669 -5.071 -14.868 1.00 87.06 119 ARG A C 1
ATOM 870 O O . ARG A 1 119 ? 11.469 -4.951 -15.104 1.00 87.06 119 ARG A O 1
ATOM 877 N N . PHE A 1 120 ? 13.374 -4.196 -14.156 1.00 89.56 120 PHE A N 1
ATOM 878 C CA . PHE A 1 120 ? 12.815 -2.950 -13.638 1.00 89.56 120 PHE A CA 1
ATOM 879 C C . PHE A 1 120 ? 13.248 -1.791 -14.530 1.00 89.56 120 PHE A C 1
ATOM 881 O O . PHE A 1 120 ? 14.410 -1.683 -14.927 1.00 89.56 120 PHE A O 1
ATOM 888 N N . MET A 1 121 ? 12.292 -0.935 -14.871 1.00 90.81 121 MET A N 1
ATOM 889 C CA . MET A 1 121 ? 12.482 0.174 -15.798 1.00 90.81 121 MET A CA 1
ATOM 890 C C . MET A 1 121 ? 11.834 1.419 -15.197 1.00 90.81 121 MET A C 1
ATOM 892 O O . MET A 1 121 ? 10.741 1.328 -14.637 1.00 90.81 121 MET A O 1
ATOM 896 N N . THR A 1 122 ? 12.504 2.565 -15.289 1.00 90.50 122 THR A N 1
ATOM 897 C CA . THR A 1 122 ? 12.020 3.838 -14.735 1.00 90.50 122 THR A CA 1
ATOM 898 C C . THR A 1 122 ? 12.266 4.984 -15.709 1.00 90.50 122 THR A C 1
ATOM 900 O O . THR A 1 122 ? 13.238 4.965 -16.455 1.00 90.50 122 THR A O 1
ATOM 903 N N . SER A 1 123 ? 11.402 5.998 -15.700 1.00 89.50 123 SER A N 1
ATOM 904 C CA . SER A 1 123 ? 11.652 7.266 -16.398 1.00 89.50 123 SER A CA 1
ATOM 905 C C . SER A 1 123 ? 12.377 8.300 -15.527 1.00 89.50 123 SER A C 1
ATOM 907 O O . SER A 1 123 ? 12.650 9.399 -16.001 1.00 89.50 123 SER A O 1
ATOM 909 N N . ALA A 1 124 ? 12.632 7.980 -14.256 1.00 88.06 124 ALA A N 1
ATOM 910 C CA . ALA A 1 124 ? 13.354 8.824 -13.304 1.00 88.06 124 ALA A CA 1
ATOM 911 C C . ALA A 1 124 ? 14.851 8.457 -13.236 1.00 88.06 124 ALA A C 1
ATOM 913 O O . ALA A 1 124 ? 15.324 7.573 -13.958 1.00 88.06 124 ALA A O 1
ATOM 914 N N . ALA A 1 125 ? 15.594 9.131 -12.355 1.00 89.12 125 ALA A N 1
ATOM 915 C CA . ALA A 1 125 ? 16.975 8.774 -12.053 1.00 89.12 125 ALA A CA 1
ATOM 916 C C . ALA A 1 125 ? 17.037 7.394 -11.369 1.00 89.12 125 ALA A C 1
ATOM 918 O O . ALA A 1 125 ? 16.252 7.091 -10.465 1.00 89.12 125 ALA A O 1
ATOM 919 N N . VAL A 1 126 ? 17.959 6.534 -11.810 1.00 90.00 126 VAL A N 1
ATOM 920 C CA . VAL A 1 126 ? 18.111 5.170 -11.266 1.00 90.00 126 VAL A CA 1
ATOM 921 C C . VAL A 1 126 ? 18.555 5.221 -9.811 1.00 90.00 126 VAL A C 1
ATOM 923 O O . VAL A 1 126 ? 18.077 4.440 -8.992 1.00 90.00 126 VAL A O 1
ATOM 926 N N . GLU A 1 127 ? 19.406 6.185 -9.481 1.00 89.44 127 GLU A N 1
ATOM 927 C CA . GLU A 1 127 ? 19.982 6.393 -8.156 1.00 89.44 127 GLU A CA 1
ATOM 928 C C . GLU A 1 127 ? 18.915 6.733 -7.106 1.00 89.44 127 GLU A C 1
ATOM 930 O O . GLU A 1 127 ? 19.085 6.416 -5.931 1.00 89.44 127 GLU A O 1
ATOM 935 N N . GLU A 1 128 ? 17.800 7.334 -7.530 1.00 86.25 128 GLU A N 1
ATOM 936 C CA . GLU A 1 128 ? 16.657 7.653 -6.668 1.00 86.25 128 GLU A CA 1
ATOM 937 C C . GLU A 1 128 ? 15.737 6.438 -6.474 1.00 86.25 128 GLU A C 1
ATOM 939 O O . GLU A 1 128 ? 15.241 6.192 -5.375 1.00 86.25 128 GLU A O 1
ATOM 944 N N . VAL A 1 129 ? 15.515 5.648 -7.531 1.00 88.75 129 VAL A N 1
ATOM 945 C CA . VAL A 1 129 ? 14.499 4.581 -7.540 1.00 88.75 129 VAL A CA 1
ATOM 946 C C . VAL A 1 129 ? 15.046 3.232 -7.085 1.00 88.75 129 VAL A C 1
ATOM 948 O O . VAL A 1 129 ? 14.338 2.488 -6.406 1.00 88.75 129 VAL A O 1
ATOM 951 N N . GLU A 1 130 ? 16.280 2.877 -7.448 1.00 90.56 130 GLU A N 1
ATOM 952 C CA . GLU A 1 130 ? 16.842 1.554 -7.152 1.00 90.56 130 GLU A CA 1
ATOM 953 C C . GLU A 1 130 ? 16.885 1.234 -5.648 1.00 90.56 130 GLU A C 1
ATOM 955 O O . GLU A 1 130 ? 16.463 0.129 -5.282 1.00 90.56 130 GLU A O 1
ATOM 960 N N . PRO A 1 131 ? 17.318 2.148 -4.751 1.00 89.56 131 PRO A N 1
ATOM 961 C CA . PRO A 1 131 ? 17.346 1.862 -3.317 1.00 89.56 131 PRO A CA 1
ATOM 962 C C . PRO A 1 131 ? 15.955 1.533 -2.765 1.00 89.56 131 PRO A C 1
ATOM 964 O O . PRO A 1 131 ? 15.788 0.563 -2.021 1.00 89.56 131 PRO A O 1
ATOM 967 N N . VAL A 1 132 ? 14.946 2.299 -3.184 1.00 87.88 132 VAL A N 1
ATOM 968 C CA . VAL A 1 132 ? 13.551 2.122 -2.768 1.00 87.88 132 VAL A CA 1
ATOM 969 C C . VAL A 1 132 ? 12.986 0.836 -3.362 1.00 87.88 132 VAL A C 1
ATOM 971 O O . VAL A 1 132 ? 12.440 0.009 -2.640 1.00 87.88 132 VAL A O 1
ATOM 974 N N . ALA A 1 133 ? 13.177 0.592 -4.657 1.00 88.25 133 ALA A N 1
ATOM 975 C CA . ALA A 1 133 ? 12.711 -0.626 -5.314 1.00 88.25 133 ALA A CA 1
ATOM 976 C C . ALA A 1 133 ? 13.309 -1.889 -4.671 1.00 88.25 133 ALA A C 1
ATOM 978 O O . ALA A 1 133 ? 12.594 -2.869 -4.453 1.00 88.25 133 ALA A O 1
ATOM 979 N N . ARG A 1 134 ? 14.593 -1.859 -4.299 1.00 89.19 134 ARG A N 1
ATOM 980 C CA . ARG A 1 134 ? 15.256 -2.948 -3.567 1.00 89.19 134 ARG A CA 1
ATOM 981 C C . ARG A 1 134 ? 14.628 -3.172 -2.194 1.00 89.19 134 ARG A C 1
ATOM 983 O O . ARG A 1 134 ? 14.354 -4.315 -1.833 1.00 89.19 134 ARG A O 1
ATOM 990 N N . LEU A 1 135 ? 14.389 -2.095 -1.446 1.00 87.50 135 LEU A N 1
ATOM 991 C CA . LEU A 1 135 ? 13.749 -2.153 -0.132 1.00 87.50 135 LEU A CA 1
ATOM 992 C C . LEU A 1 135 ? 12.343 -2.761 -0.226 1.00 87.50 135 LEU A C 1
ATOM 994 O O . LEU A 1 135 ? 12.025 -3.697 0.502 1.00 87.50 135 LEU A O 1
ATOM 998 N N . LEU A 1 136 ? 11.521 -2.247 -1.140 1.00 86.75 136 LEU A N 1
ATOM 999 C CA . LEU A 1 136 ? 10.114 -2.618 -1.269 1.00 86.75 136 LEU A CA 1
ATOM 1000 C C . LEU A 1 136 ? 9.926 -4.040 -1.819 1.00 86.75 136 LEU A C 1
ATOM 1002 O O . LEU A 1 136 ? 9.008 -4.747 -1.411 1.00 86.75 136 LEU A O 1
ATOM 1006 N N . THR A 1 137 ? 10.793 -4.491 -2.726 1.00 85.69 137 THR A N 1
ATOM 1007 C CA . THR A 1 137 ? 10.720 -5.857 -3.277 1.00 85.69 137 THR A CA 1
ATOM 1008 C C . THR A 1 137 ? 11.358 -6.908 -2.373 1.00 85.69 137 THR A C 1
ATOM 1010 O O . THR A 1 137 ? 11.072 -8.095 -2.529 1.00 85.69 137 THR A O 1
ATOM 1013 N N . GLY A 1 138 ? 12.236 -6.501 -1.449 1.00 83.94 138 GLY A N 1
ATOM 1014 C CA . GLY A 1 138 ? 13.014 -7.420 -0.618 1.00 83.94 138 GLY A CA 1
ATOM 1015 C C . GLY A 1 138 ? 14.009 -8.274 -1.415 1.00 83.94 138 GLY A C 1
ATOM 1016 O O . GLY A 1 138 ? 14.472 -9.299 -0.915 1.00 83.94 138 GLY A O 1
ATOM 1017 N N . GLN A 1 139 ? 14.324 -7.892 -2.658 1.00 82.12 139 GLN A N 1
ATOM 1018 C CA . GLN A 1 139 ? 15.210 -8.632 -3.557 1.00 82.12 139 GLN A CA 1
ATOM 1019 C C . GLN A 1 139 ? 16.189 -7.686 -4.268 1.00 82.12 139 GLN A C 1
ATOM 1021 O O . GLN A 1 139 ? 15.913 -6.493 -4.410 1.00 82.12 139 GLN A O 1
ATOM 1026 N N . PRO A 1 140 ? 17.352 -8.180 -4.733 1.00 83.69 140 PRO A N 1
ATOM 1027 C CA . PRO A 1 140 ? 18.202 -7.408 -5.627 1.00 83.69 140 PRO A CA 1
ATOM 1028 C C . PRO A 1 140 ? 17.437 -7.054 -6.904 1.00 83.69 140 PRO A C 1
ATOM 1030 O O . PRO A 1 140 ? 16.936 -7.936 -7.600 1.00 83.69 140 PRO A O 1
ATOM 1033 N N . VAL A 1 141 ? 17.377 -5.764 -7.221 1.00 85.81 141 VAL A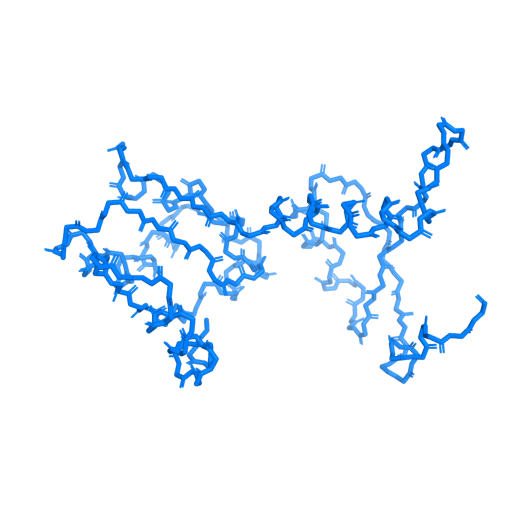 N 1
ATOM 1034 C CA . VAL A 1 141 ? 16.766 -5.249 -8.447 1.00 85.81 141 VAL A CA 1
ATOM 1035 C C . VAL A 1 141 ? 17.829 -4.531 -9.266 1.00 85.81 141 VAL A C 1
ATOM 1037 O O . VAL A 1 141 ? 18.685 -3.855 -8.705 1.00 85.81 141 VAL A O 1
ATOM 1040 N N . SER A 1 142 ? 17.787 -4.702 -10.585 1.00 86.56 142 SER A N 1
ATOM 1041 C CA . SER A 1 142 ? 18.551 -3.884 -11.528 1.00 86.56 142 SER A CA 1
ATOM 1042 C C . SER A 1 142 ? 17.556 -3.005 -12.268 1.00 86.56 142 SER A C 1
ATOM 1044 O O . SER A 1 142 ? 16.648 -3.520 -12.934 1.00 86.56 142 SER A O 1
ATOM 1046 N N . VAL A 1 143 ? 17.684 -1.693 -12.077 1.00 89.25 143 VAL A N 1
ATOM 1047 C CA . VAL A 1 143 ? 16.795 -0.694 -12.666 1.00 89.25 143 VAL A CA 1
ATOM 1048 C C . VAL A 1 143 ? 17.507 -0.046 -13.847 1.00 89.25 143 VAL A C 1
ATOM 1050 O O . VAL A 1 143 ? 18.672 0.324 -13.761 1.00 89.25 143 VAL A O 1
ATOM 1053 N N . THR A 1 144 ? 16.800 0.088 -14.963 1.00 90.44 144 THR A N 1
ATOM 1054 C CA . THR A 1 144 ? 17.303 0.772 -16.161 1.00 90.44 144 THR A CA 1
ATOM 1055 C C . THR A 1 144 ? 16.444 1.994 -16.461 1.00 90.44 144 THR A C 1
ATOM 1057 O O . THR A 1 144 ? 15.217 1.938 -16.335 1.00 90.44 144 THR A O 1
ATOM 1060 N N . THR A 1 145 ? 17.067 3.113 -16.836 1.00 90.00 145 THR A N 1
ATOM 1061 C CA . THR A 1 145 ? 16.317 4.289 -17.289 1.00 90.00 145 THR A CA 1
ATOM 1062 C C . THR A 1 145 ? 15.783 4.047 -18.691 1.00 90.00 145 THR A C 1
ATOM 1064 O O . THR A 1 145 ? 16.513 3.579 -19.564 1.00 90.00 145 THR A O 1
ATOM 1067 N N . VAL A 1 146 ? 14.529 4.419 -18.920 1.00 87.94 146 VAL A N 1
ATOM 1068 C CA . VAL A 1 146 ? 13.937 4.484 -20.255 1.00 87.94 146 VAL A CA 1
ATOM 1069 C C . VAL A 1 146 ? 13.280 5.835 -20.504 1.00 87.94 146 VAL A C 1
ATOM 1071 O O . VAL A 1 146 ? 12.657 6.390 -19.594 1.00 87.94 146 VAL A O 1
ATOM 1074 N N . PRO A 1 147 ? 13.387 6.384 -21.729 1.00 79.06 147 PRO A N 1
ATOM 1075 C CA . PRO A 1 147 ? 12.692 7.610 -22.090 1.00 79.06 147 PRO A CA 1
ATOM 1076 C C . PRO A 1 147 ? 11.187 7.466 -21.847 1.00 79.06 147 PRO A C 1
ATOM 1078 O O . PRO A 1 147 ? 10.592 6.438 -22.174 1.00 79.06 147 PRO A O 1
ATOM 1081 N N . ALA A 1 148 ? 10.536 8.519 -21.343 1.00 66.44 148 ALA A N 1
ATOM 1082 C CA . ALA A 1 148 ? 9.089 8.513 -21.098 1.00 66.44 148 ALA A CA 1
ATOM 1083 C C . ALA A 1 148 ? 8.260 8.156 -22.354 1.00 66.44 148 ALA A C 1
ATOM 1085 O O . ALA A 1 148 ? 7.156 7.625 -22.246 1.00 66.44 148 ALA A O 1
ATOM 1086 N N . THR A 1 149 ? 8.808 8.400 -23.548 1.00 64.25 14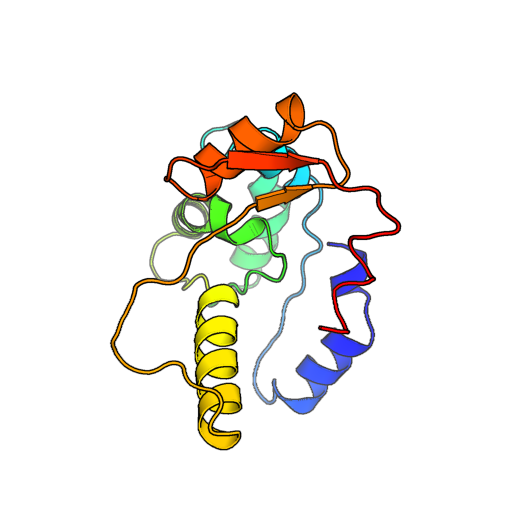9 THR A N 1
ATOM 1087 C CA . THR A 1 149 ? 8.213 8.052 -24.845 1.00 64.25 149 THR A CA 1
ATOM 1088 C C . THR A 1 149 ? 8.225 6.551 -25.154 1.00 64.25 149 THR A C 1
ATOM 1090 O O . THR A 1 149 ? 7.359 6.087 -25.889 1.00 64.25 149 THR A O 1
ATOM 1093 N N . GLU A 1 150 ? 9.151 5.775 -24.585 1.00 59.66 150 GLU A N 1
ATOM 1094 C CA . GLU A 1 150 ? 9.266 4.325 -24.818 1.00 59.66 150 GLU A CA 1
ATOM 1095 C C . GLU A 1 150 ? 8.454 3.492 -23.817 1.00 59.66 150 GLU A C 1
ATOM 1097 O O . GLU A 1 150 ? 8.010 2.393 -24.145 1.00 59.66 150 GLU A O 1
ATOM 1102 N N . VAL A 1 151 ? 8.158 4.036 -22.630 1.00 54.59 151 VAL A N 1
ATOM 1103 C CA . VAL A 1 151 ? 7.331 3.369 -21.601 1.00 54.59 151 VAL A CA 1
ATOM 1104 C C . VAL A 1 151 ? 5.916 3.059 -22.114 1.00 54.59 151 VAL A C 1
ATOM 1106 O O . VAL A 1 151 ? 5.314 2.055 -21.734 1.00 54.59 151 VAL A O 1
ATOM 1109 N N . ILE A 1 152 ? 5.384 3.893 -23.012 1.00 48.16 152 ILE A N 1
ATOM 1110 C CA . ILE A 1 152 ? 4.038 3.735 -23.591 1.00 48.16 152 ILE A CA 1
ATOM 1111 C C . ILE A 1 152 ? 4.054 2.790 -24.810 1.00 48.16 152 ILE A C 1
ATOM 1113 O O . ILE A 1 152 ? 3.037 2.174 -25.133 1.00 48.16 152 ILE A O 1
ATOM 1117 N N . ALA A 1 153 ? 5.206 2.627 -25.467 1.00 42.88 153 ALA A N 1
ATOM 1118 C CA . ALA A 1 153 ? 5.336 1.927 -26.747 1.00 42.88 153 ALA A CA 1
ATOM 1119 C C . ALA A 1 153 ? 5.460 0.394 -26.631 1.00 42.88 153 ALA A C 1
ATOM 1121 O O . ALA A 1 153 ? 5.484 -0.289 -27.650 1.00 42.88 153 ALA A O 1
ATOM 1122 N N . GLY A 1 154 ? 5.454 -0.182 -25.421 1.00 39.03 154 GLY A N 1
ATOM 1123 C CA . GLY A 1 154 ? 5.534 -1.636 -25.183 1.00 39.03 154 GLY A CA 1
ATOM 1124 C C . GLY A 1 154 ? 4.366 -2.485 -25.725 1.00 39.03 154 GLY A C 1
ATOM 1125 O O . GLY A 1 154 ? 4.280 -3.676 -25.436 1.00 39.03 154 GLY A O 1
ATOM 1126 N N . ARG A 1 155 ? 3.459 -1.899 -26.515 1.00 41.41 155 ARG A N 1
ATOM 1127 C CA . ARG A 1 155 ? 2.491 -2.600 -27.367 1.00 41.41 155 ARG A CA 1
ATOM 1128 C C . ARG A 1 155 ? 2.982 -2.569 -28.813 1.00 41.41 155 ARG A C 1
ATOM 1130 O O . ARG A 1 155 ? 2.490 -1.748 -29.567 1.00 41.41 155 ARG A O 1
ATOM 1137 N N . THR A 1 156 ? 3.913 -3.450 -29.167 1.00 38.91 156 THR A N 1
ATOM 1138 C CA . THR A 1 156 ? 4.036 -4.128 -30.477 1.00 38.91 156 THR A CA 1
ATOM 1139 C C . THR A 1 156 ? 5.404 -4.793 -30.556 1.00 38.91 156 THR A C 1
ATOM 1141 O O . THR A 1 156 ? 6.422 -4.104 -30.551 1.00 38.91 156 THR A O 1
ATOM 1144 N N . GLY A 1 157 ? 5.404 -6.118 -30.655 1.00 34.25 157 GLY A N 1
ATOM 1145 C CA . GLY A 1 157 ? 6.571 -6.966 -30.867 1.00 34.25 157 GLY A CA 1
ATOM 1146 C C . GLY A 1 157 ? 6.151 -8.416 -30.780 1.00 34.25 157 GLY A C 1
ATOM 1147 O O . GLY A 1 157 ? 5.895 -8.850 -29.638 1.00 34.25 157 GLY A O 1
#

Solvent-accessible surface area (backbone atoms only — not comparable to full-atom values): 9842 Å² total; per-residue (Å²): 69,61,68,59,70,74,28,67,70,52,51,51,49,45,76,75,68,36,82,99,54,90,84,84,84,73,60,60,70,70,60,58,62,32,46,70,69,62,50,48,63,59,68,71,44,53,64,61,42,41,84,63,46,52,64,39,57,78,69,63,61,59,67,46,73,45,86,45,94,59,47,63,71,34,41,69,49,50,39,64,71,73,34,92,83,40,55,75,44,61,56,64,65,58,49,52,55,50,52,52,51,54,30,52,77,69,71,64,61,81,71,95,85,68,86,80,87,88,81,47,75,38,71,58,63,50,84,71,46,41,65,39,52,24,63,75,67,73,44,96,69,67,60,43,70,44,59,73,76,56,74,72,54,80,79,77,133

Sequence (157 aa):
TPRTVAGERLRWLIETHADGIKVHTVAATGLVELVESGILTGPTVTESLRPLLDPMIEAGVDVIVLGCTHYPFLKASIETYMGPGVPVIDSGLAIARRTRHVLGLAGLLTGDCAAGSLRFMTSAAVEEVEPVARLLTGQPVSVTTVPATEVIAGRTG

Secondary structure (DSSP, 8-state):
-HHHHT-HHHHHHHHHH-TT---------SHHHHHHTT--SSHHHHHHHHHHHHHHHHTT---EEE-STTGGGGHHHHHHHH-TT--EEESHHHHHHHHHHHHHHTT----SS-PPPP-EEESS-HHHHHHHHHHHHTS---EEE--HHHHS--S--

Mean predicted aligned error: 7.75 Å